Protein AF-A0A1A6GBR4-F1 (afdb_monomer_lite)

Organism: Neotoma lepida (NCBI:txid56216)

Structure (mmCIF, N/CA/C/O backbone):
data_AF-A0A1A6GBR4-F1
#
_entry.id   AF-A0A1A6GBR4-F1
#
loop_
_atom_site.group_PDB
_atom_site.id
_atom_site.type_symbol
_atom_site.label_atom_id
_atom_site.label_alt_id
_atom_site.label_comp_id
_atom_site.label_asym_id
_atom_site.label_entity_id
_atom_site.label_seq_id
_atom_site.pdbx_PDB_ins_code
_atom_site.Cartn_x
_atom_site.Cartn_y
_atom_site.Cartn_z
_atom_site.occupancy
_atom_site.B_iso_or_equiv
_atom_site.auth_seq_id
_atom_site.auth_comp_id
_atom_site.auth_asym_id
_atom_site.auth_atom_id
_atom_site.pdbx_PDB_model_num
ATOM 1 N N . MET A 1 1 ? -3.942 9.165 13.408 1.00 88.56 1 MET A N 1
ATOM 2 C CA . MET A 1 1 ? -3.881 7.684 13.297 1.00 88.56 1 MET A CA 1
ATOM 3 C C . MET A 1 1 ? -5.062 6.961 13.948 1.00 88.56 1 MET A C 1
ATOM 5 O O . MET A 1 1 ? -5.383 5.869 13.502 1.00 88.56 1 MET A O 1
ATOM 9 N N . GLU A 1 2 ? -5.713 7.520 14.973 1.00 96.56 2 GLU A N 1
ATOM 10 C CA . GLU A 1 2 ? -6.815 6.851 15.690 1.00 96.56 2 GLU A CA 1
ATOM 11 C C . GLU A 1 2 ? -7.984 6.434 14.788 1.00 96.56 2 GLU A C 1
ATOM 13 O O . GLU A 1 2 ? -8.369 5.271 14.800 1.00 96.56 2 GLU A O 1
ATOM 18 N N . ALA A 1 3 ? -8.460 7.328 13.914 1.00 97.31 3 ALA A N 1
ATOM 19 C CA . ALA A 1 3 ? -9.510 6.997 12.948 1.00 97.31 3 ALA A CA 1
ATOM 20 C C . ALA A 1 3 ? -9.161 5.770 12.082 1.00 97.31 3 ALA A C 1
ATOM 22 O O . ALA A 1 3 ? -10.004 4.904 11.870 1.00 97.31 3 ALA A O 1
ATOM 23 N N . MET A 1 4 ? -7.904 5.650 11.634 1.00 97.31 4 MET A N 1
ATOM 24 C CA . MET A 1 4 ? -7.454 4.503 10.840 1.00 97.31 4 MET A CA 1
ATOM 25 C C . MET A 1 4 ? -7.404 3.214 11.670 1.00 97.31 4 MET A C 1
ATOM 27 O O . MET A 1 4 ? -7.818 2.165 11.186 1.00 97.31 4 MET A O 1
ATOM 31 N N . ARG A 1 5 ? -6.971 3.280 12.937 1.00 97.25 5 ARG A N 1
ATOM 32 C CA . ARG A 1 5 ? -7.038 2.126 13.853 1.00 97.25 5 ARG A CA 1
ATOM 33 C C . ARG A 1 5 ? -8.477 1.654 14.054 1.00 97.25 5 ARG A C 1
ATOM 35 O O . ARG A 1 5 ? -8.735 0.457 13.967 1.00 97.25 5 ARG A O 1
ATOM 42 N N . ASN A 1 6 ? -9.411 2.590 14.218 1.00 98.31 6 ASN A N 1
ATOM 43 C CA . ASN A 1 6 ? -10.833 2.277 14.346 1.00 98.31 6 ASN A CA 1
ATOM 44 C C . ASN A 1 6 ? -11.391 1.624 13.073 1.00 98.31 6 ASN A C 1
ATOM 46 O O . ASN A 1 6 ? -12.158 0.675 13.175 1.00 98.31 6 ASN A O 1
ATOM 50 N N . ILE A 1 7 ? -10.990 2.077 11.878 1.00 98.19 7 ILE A N 1
ATOM 51 C CA . ILE A 1 7 ? -11.369 1.448 10.599 1.00 98.19 7 ILE A CA 1
ATOM 52 C C . ILE A 1 7 ? -10.834 0.013 10.520 1.00 98.19 7 ILE A C 1
ATOM 54 O O . ILE A 1 7 ? -11.598 -0.908 10.233 1.00 98.19 7 ILE A O 1
ATOM 58 N N . ILE A 1 8 ? -9.548 -0.195 10.825 1.00 97.44 8 ILE A N 1
ATOM 59 C CA . ILE A 1 8 ? -8.920 -1.526 10.818 1.00 97.44 8 ILE A CA 1
ATOM 60 C C . ILE A 1 8 ? -9.667 -2.479 11.752 1.00 97.44 8 ILE A C 1
ATOM 62 O O . ILE A 1 8 ? -10.012 -3.585 11.339 1.00 97.44 8 ILE A O 1
ATOM 66 N N . GLN A 1 9 ? -9.962 -2.040 12.979 1.00 97.81 9 GLN A N 1
ATOM 67 C CA . GLN A 1 9 ? -10.675 -2.848 13.965 1.00 97.81 9 GLN A CA 1
ATOM 68 C C . GLN A 1 9 ? -12.128 -3.110 13.552 1.00 97.81 9 GLN A C 1
ATOM 70 O O . GLN A 1 9 ? -12.580 -4.251 13.603 1.00 97.81 9 GLN A O 1
ATOM 75 N N . ARG A 1 10 ? -12.855 -2.074 13.119 1.00 98.44 10 ARG A N 1
ATOM 76 C CA . ARG A 1 10 ? -14.279 -2.161 12.767 1.00 98.44 10 ARG A CA 1
ATOM 77 C C . ARG A 1 10 ? -14.542 -3.125 11.615 1.00 98.44 10 ARG A C 1
ATOM 79 O O . ARG A 1 10 ? -15.542 -3.832 11.649 1.00 98.44 10 ARG A O 1
ATOM 86 N N . TYR A 1 11 ? -13.674 -3.134 10.606 1.00 98.19 11 TYR A N 1
ATOM 87 C CA . TYR A 1 11 ? -13.841 -3.967 9.410 1.00 98.19 11 TYR A CA 1
ATOM 88 C C . TYR A 1 11 ? -12.942 -5.213 9.406 1.00 98.19 11 TYR A C 1
ATOM 90 O O . TYR A 1 11 ? -12.960 -5.978 8.446 1.00 98.19 11 TYR A O 1
ATOM 98 N N . GLY A 1 12 ? -12.160 -5.440 10.468 1.00 97.38 12 GLY A N 1
ATOM 99 C CA . GLY A 1 12 ? -11.316 -6.627 10.613 1.00 97.38 12 GLY A CA 1
ATOM 100 C C . GLY A 1 12 ? -10.218 -6.748 9.552 1.00 97.38 12 GLY A C 1
ATOM 101 O O . GLY A 1 12 ? -9.873 -7.865 9.155 1.00 97.38 12 GLY A O 1
ATOM 102 N N . HIS A 1 13 ? -9.676 -5.624 9.068 1.00 97.00 13 HIS A N 1
ATOM 103 C CA . HIS A 1 13 ? -8.605 -5.636 8.069 1.00 97.00 13 HIS A CA 1
ATOM 104 C C . HIS A 1 13 ? -7.345 -6.309 8.629 1.00 97.00 13 HIS A C 1
ATOM 106 O O . HIS A 1 13 ? -6.906 -6.030 9.744 1.00 97.00 13 HIS A O 1
ATOM 112 N N . LYS A 1 14 ? -6.745 -7.201 7.838 1.00 93.19 14 LYS A N 1
ATOM 113 C CA . LYS A 1 14 ? -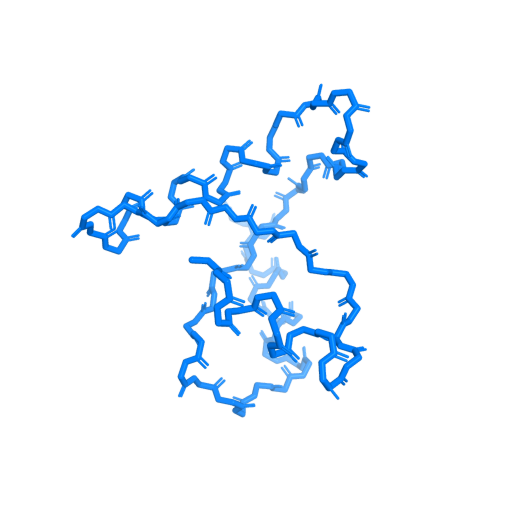5.581 -8.009 8.232 1.00 93.19 14 LYS A CA 1
ATOM 114 C C . LYS A 1 14 ? -4.327 -7.558 7.488 1.00 93.19 14 LYS A C 1
ATOM 116 O O . LYS A 1 14 ? -4.427 -7.006 6.398 1.00 93.19 14 LYS A O 1
ATOM 121 N N . ARG A 1 15 ? -3.153 -7.879 8.048 1.00 90.94 15 ARG A N 1
ATOM 122 C CA . ARG A 1 15 ? -1.825 -7.572 7.473 1.00 90.94 15 ARG A CA 1
ATOM 123 C C . ARG A 1 15 ? -1.606 -6.072 7.227 1.00 90.94 15 ARG A C 1
ATOM 125 O O . ARG A 1 15 ? -1.070 -5.685 6.196 1.00 90.94 15 ARG A O 1
ATOM 132 N N . ILE A 1 16 ? -2.041 -5.239 8.174 1.00 92.06 16 ILE A N 1
ATOM 133 C CA . ILE A 1 16 ? -1.873 -3.785 8.112 1.00 92.06 16 ILE A CA 1
ATOM 134 C C . ILE A 1 16 ? -0.860 -3.346 9.166 1.00 92.06 16 ILE A C 1
ATOM 136 O O . ILE A 1 16 ? -1.052 -3.611 10.351 1.00 92.06 16 ILE A O 1
ATOM 140 N N . SER A 1 17 ? 0.162 -2.618 8.726 1.00 90.56 17 SER A N 1
ATOM 141 C CA . SER A 1 17 ? 1.065 -1.853 9.586 1.00 90.56 17 SER A CA 1
ATOM 142 C C . SER A 1 17 ? 0.889 -0.372 9.274 1.00 90.56 17 SER A C 1
ATOM 144 O O . SER A 1 17 ? 0.760 0.012 8.112 1.00 90.56 17 SER A O 1
ATOM 146 N N . LEU A 1 18 ? 0.842 0.466 10.308 1.00 92.69 18 LEU A N 1
ATOM 147 C CA . LEU A 1 18 ? 0.664 1.909 10.155 1.00 92.69 18 LEU A CA 1
ATOM 148 C C . LEU A 1 18 ? 2.011 2.621 10.256 1.00 92.69 18 LEU A C 1
ATOM 150 O O . LEU A 1 18 ? 2.786 2.348 11.165 1.00 92.69 18 LEU A O 1
ATOM 154 N N . ALA A 1 19 ? 2.237 3.577 9.359 1.00 92.12 19 ALA A N 1
ATOM 155 C CA . ALA A 1 19 ? 3.362 4.503 9.403 1.00 92.12 19 ALA A CA 1
ATOM 156 C C . ALA A 1 19 ? 2.843 5.946 9.416 1.00 92.12 19 ALA A C 1
ATOM 158 O O . ALA A 1 19 ? 1.741 6.235 8.939 1.00 92.12 19 ALA A O 1
ATOM 159 N N . GLU A 1 20 ? 3.632 6.862 9.968 1.00 95.06 20 GLU A N 1
ATOM 160 C CA . GLU A 1 20 ? 3.288 8.279 9.963 1.00 95.06 20 GLU A CA 1
ATOM 161 C C . GLU A 1 20 ? 3.445 8.873 8.556 1.00 95.06 20 GLU A C 1
ATOM 163 O O . GLU A 1 20 ? 4.463 8.681 7.885 1.00 95.06 20 GLU A O 1
ATOM 168 N N . ALA A 1 21 ? 2.433 9.609 8.101 1.00 96.12 21 ALA A N 1
ATOM 169 C CA . ALA A 1 21 ? 2.486 10.314 6.828 1.00 96.12 21 ALA A CA 1
ATOM 170 C C . ALA A 1 21 ? 3.410 11.541 6.911 1.00 96.12 21 ALA A C 1
ATOM 172 O O . ALA A 1 21 ? 3.551 12.174 7.954 1.00 96.12 21 ALA A O 1
ATOM 173 N N . GLY A 1 22 ? 4.021 11.905 5.787 1.00 96.88 22 GLY A N 1
ATOM 174 C CA . GLY A 1 22 ? 4.758 13.156 5.654 1.00 96.88 22 GLY A CA 1
ATOM 175 C C . GLY A 1 22 ? 3.885 14.281 5.095 1.00 96.88 22 GLY A C 1
ATOM 176 O O . GLY A 1 22 ? 2.797 14.050 4.578 1.00 96.88 22 GLY A O 1
ATOM 177 N N . ALA A 1 23 ? 4.412 15.508 5.100 1.00 97.81 23 ALA A N 1
ATOM 178 C CA . ALA A 1 23 ? 3.720 16.679 4.539 1.00 97.81 23 ALA A CA 1
ATOM 179 C C . ALA A 1 23 ? 3.455 16.593 3.020 1.00 97.81 23 ALA A C 1
ATOM 181 O O . ALA A 1 23 ? 2.695 17.385 2.474 1.00 97.81 23 ALA A O 1
ATOM 182 N N . THR A 1 24 ? 4.102 15.656 2.322 1.00 98.25 24 THR A N 1
ATOM 183 C CA . THR A 1 24 ? 3.920 15.426 0.887 1.00 98.25 24 THR A CA 1
ATOM 184 C C . THR A 1 24 ? 3.724 13.942 0.602 1.00 98.25 24 THR A C 1
ATOM 186 O O . THR A 1 24 ? 4.091 13.076 1.407 1.00 98.25 24 THR A O 1
ATOM 189 N N . ARG A 1 25 ? 3.196 13.636 -0.589 1.00 97.81 25 ARG A N 1
ATOM 190 C CA . ARG A 1 25 ? 3.025 12.259 -1.070 1.00 97.81 25 ARG A CA 1
ATOM 191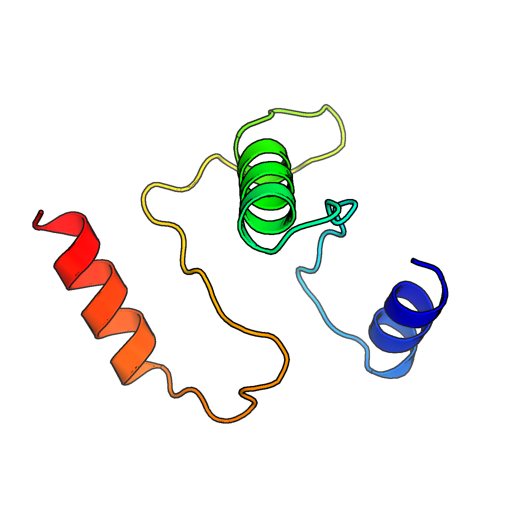 C C . ARG A 1 25 ? 4.338 11.475 -1.028 1.00 97.81 25 ARG A C 1
ATOM 193 O O . ARG A 1 25 ? 4.385 10.404 -0.435 1.00 97.81 25 ARG A O 1
ATOM 200 N N . HIS A 1 26 ? 5.417 12.028 -1.585 1.00 98.19 26 HIS A N 1
ATOM 201 C CA . HIS A 1 26 ? 6.718 11.351 -1.602 1.00 98.19 26 HIS A CA 1
ATOM 202 C C . HIS A 1 26 ? 7.290 11.124 -0.200 1.00 98.19 26 HIS A C 1
ATOM 204 O O . HIS A 1 26 ? 7.822 10.050 0.060 1.00 98.19 26 HIS A O 1
ATOM 210 N N . ARG A 1 27 ? 7.128 12.075 0.733 1.00 98.19 27 ARG A N 1
ATOM 211 C CA . ARG A 1 27 ? 7.563 11.866 2.125 1.00 98.19 27 ARG A CA 1
ATOM 212 C C . ARG A 1 27 ? 6.770 10.753 2.813 1.00 98.19 27 ARG A C 1
ATOM 214 O O . ARG A 1 27 ? 7.352 9.969 3.550 1.00 98.19 27 ARG A O 1
ATOM 221 N N . SER A 1 28 ? 5.471 10.654 2.537 1.00 97.75 28 SER A N 1
ATOM 222 C CA . SER A 1 28 ? 4.627 9.573 3.061 1.00 97.75 28 SER A CA 1
ATOM 223 C C . SER A 1 28 ? 5.032 8.206 2.504 1.00 97.75 28 SER A C 1
ATOM 225 O O . SER A 1 28 ? 5.174 7.256 3.267 1.00 97.75 28 SER A O 1
ATOM 227 N N . ILE A 1 29 ? 5.290 8.121 1.194 1.00 97.62 29 ILE A N 1
ATOM 228 C CA . ILE A 1 29 ? 5.799 6.900 0.548 1.00 97.62 29 ILE A CA 1
ATOM 229 C C . ILE A 1 29 ? 7.135 6.488 1.171 1.00 97.62 29 ILE A C 1
ATOM 231 O O . ILE A 1 29 ? 7.308 5.334 1.551 1.00 97.62 29 ILE A O 1
ATOM 235 N N . PHE A 1 30 ? 8.059 7.436 1.336 1.00 96.31 30 PHE A N 1
ATOM 236 C CA . PHE A 1 30 ? 9.371 7.168 1.918 1.00 96.31 30 PHE A CA 1
ATOM 237 C C . PHE A 1 30 ? 9.289 6.626 3.351 1.00 96.31 30 PHE A C 1
ATOM 239 O O . PHE A 1 30 ? 9.996 5.679 3.683 1.00 96.31 30 PHE A O 1
ATOM 246 N N . ASN A 1 31 ? 8.395 7.166 4.185 1.00 94.50 31 ASN A N 1
ATOM 247 C CA . ASN A 1 31 ? 8.169 6.649 5.536 1.00 94.50 31 ASN A CA 1
ATOM 248 C C . ASN A 1 31 ? 7.630 5.207 5.524 1.00 94.50 31 ASN A C 1
ATOM 250 O O . ASN A 1 31 ? 8.062 4.389 6.333 1.00 94.50 31 ASN A O 1
ATOM 254 N N . GLY A 1 32 ? 6.735 4.874 4.587 1.00 93.00 32 GLY A N 1
ATOM 255 C CA . GLY A 1 32 ? 6.263 3.499 4.395 1.00 93.00 32 GLY A CA 1
ATOM 256 C C . GLY A 1 32 ? 7.382 2.541 3.974 1.00 93.00 32 GLY A C 1
ATOM 257 O O . GLY A 1 32 ? 7.487 1.445 4.516 1.00 93.00 32 GLY A O 1
ATOM 258 N N . LEU A 1 33 ? 8.264 2.972 3.066 1.00 93.81 33 LEU A N 1
ATOM 259 C CA . LEU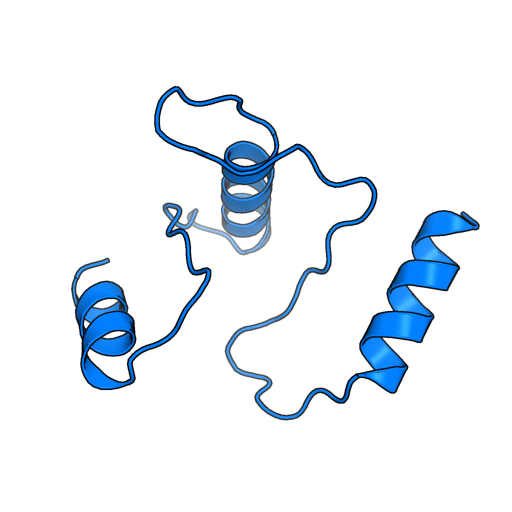 A 1 33 ? 9.429 2.183 2.648 1.00 93.81 33 LEU A CA 1
ATOM 260 C C . LEU A 1 33 ? 10.416 1.948 3.798 1.00 93.81 33 LEU A C 1
ATOM 262 O O . LEU A 1 33 ? 10.936 0.845 3.927 1.00 93.81 33 LEU A O 1
ATOM 266 N N . LYS A 1 34 ? 10.646 2.947 4.661 1.00 91.81 34 LYS A N 1
ATOM 267 C CA . LYS A 1 34 ? 11.471 2.778 5.869 1.00 91.81 34 LYS A CA 1
ATOM 268 C C . LYS A 1 34 ? 10.913 1.709 6.803 1.00 91.81 34 LYS A C 1
ATOM 270 O O . LYS A 1 34 ? 11.656 0.831 7.221 1.00 91.81 34 LYS A O 1
ATOM 275 N N . ALA A 1 35 ? 9.602 1.725 7.045 1.00 88.50 35 ALA A N 1
ATOM 276 C CA . ALA A 1 35 ? 8.943 0.730 7.890 1.00 88.50 35 ALA A CA 1
ATOM 277 C C . ALA A 1 35 ? 9.037 -0.710 7.340 1.00 88.50 35 ALA A C 1
ATOM 279 O O . ALA A 1 35 ? 8.911 -1.659 8.109 1.00 88.50 35 ALA A O 1
ATOM 280 N N . LEU A 1 36 ? 9.251 -0.875 6.027 1.00 86.62 36 LEU A N 1
ATOM 281 C CA . LEU A 1 36 ? 9.494 -2.168 5.371 1.00 86.62 36 LEU A CA 1
ATOM 282 C C . LEU A 1 36 ? 10.974 -2.579 5.347 1.00 86.62 36 LEU A C 1
ATOM 284 O O . LEU A 1 36 ? 11.275 -3.741 5.095 1.00 86.62 36 LEU A O 1
ATOM 288 N N . ALA A 1 37 ? 11.892 -1.626 5.511 1.00 78.06 37 ALA A N 1
ATOM 289 C CA . ALA A 1 37 ? 13.333 -1.846 5.405 1.00 78.06 37 ALA A CA 1
ATOM 290 C C . ALA A 1 37 ? 14.008 -2.083 6.763 1.00 78.06 37 ALA A C 1
ATOM 292 O O . ALA A 1 37 ? 15.117 -2.611 6.802 1.00 78.06 37 ALA A O 1
ATOM 293 N N . GLU A 1 38 ? 13.373 -1.654 7.851 1.00 64.69 38 GLU A N 1
ATOM 294 C CA . GLU A 1 38 ? 13.905 -1.773 9.202 1.00 64.69 38 GLU A CA 1
ATOM 295 C C . GLU A 1 38 ? 13.483 -3.105 9.835 1.00 64.69 38 GLU A C 1
ATOM 297 O O . GLU A 1 38 ? 12.292 -3.352 10.033 1.00 64.69 38 GLU A O 1
ATOM 302 N N . ASP A 1 39 ? 14.471 -3.918 10.229 1.00 55.53 39 ASP A N 1
ATOM 303 C CA . ASP A 1 39 ? 14.323 -5.008 11.202 1.00 55.53 39 ASP A CA 1
ATOM 304 C C . ASP A 1 39 ? 14.012 -4.399 12.582 1.00 55.53 39 ASP A C 1
ATOM 306 O O . ASP A 1 39 ? 14.828 -4.430 13.506 1.00 55.53 39 ASP A O 1
ATOM 310 N N . GLN A 1 40 ? 12.860 -3.739 12.731 1.00 55.19 40 GLN A N 1
ATOM 311 C CA . GLN A 1 40 ? 12.453 -3.300 14.057 1.00 55.19 40 GLN A CA 1
ATOM 312 C C . GLN A 1 40 ? 12.114 -4.537 14.898 1.00 55.19 40 GLN A C 1
ATOM 314 O O . GLN A 1 40 ? 11.488 -5.463 14.379 1.00 55.19 40 GLN A O 1
ATOM 319 N N . PRO A 1 41 ? 12.453 -4.547 16.200 1.00 54.84 41 PRO A N 1
ATOM 320 C CA . PRO A 1 41 ? 12.214 -5.693 17.079 1.00 54.84 41 PRO A CA 1
ATOM 321 C C . PRO A 1 41 ? 10.756 -6.186 17.064 1.00 54.84 41 PRO A C 1
ATOM 323 O O . PRO A 1 41 ? 10.500 -7.377 17.228 1.00 54.84 41 PRO A O 1
ATOM 326 N N . ASP A 1 42 ? 9.813 -5.272 16.806 1.00 53.19 42 ASP A N 1
ATOM 327 C CA . ASP A 1 42 ? 8.374 -5.539 16.731 1.00 53.19 42 ASP A CA 1
ATOM 328 C C . ASP A 1 42 ? 7.825 -5.596 15.291 1.00 53.19 42 ASP A C 1
ATOM 330 O O . ASP A 1 42 ? 6.654 -5.927 15.075 1.00 53.19 42 ASP A O 1
ATOM 334 N N . CYS A 1 43 ? 8.647 -5.292 14.280 1.00 51.94 43 CYS A N 1
ATOM 335 C CA . CYS A 1 43 ? 8.250 -5.321 12.877 1.00 51.94 43 CYS A CA 1
ATOM 336 C C . CYS A 1 43 ? 8.668 -6.654 12.251 1.00 51.94 43 CYS A C 1
ATOM 338 O O . CYS A 1 43 ? 9.799 -6.860 11.833 1.00 51.94 43 CYS A O 1
ATOM 340 N N . LYS A 1 44 ? 7.711 -7.579 12.148 1.00 57.78 44 LYS A N 1
ATOM 341 C CA . LYS A 1 44 ? 7.890 -8.890 11.496 1.00 57.78 44 LYS A CA 1
ATOM 342 C C . LYS A 1 44 ? 7.976 -8.811 9.961 1.00 57.78 44 LYS A C 1
ATOM 344 O O . LYS A 1 44 ? 7.742 -9.815 9.291 1.00 57.78 44 LYS A O 1
ATOM 349 N N . LEU A 1 45 ? 8.182 -7.625 9.389 1.00 63.62 45 LEU A N 1
ATOM 350 C CA . LEU A 1 45 ? 8.138 -7.425 7.945 1.00 63.62 45 LEU A CA 1
ATOM 351 C C . LEU A 1 45 ? 9.536 -7.645 7.376 1.00 63.62 45 LEU A C 1
ATOM 353 O O . LEU A 1 45 ? 10.425 -6.825 7.557 1.00 63.62 45 LEU A O 1
ATOM 357 N N . THR A 1 46 ? 9.728 -8.759 6.677 1.00 72.19 46 THR A N 1
ATOM 358 C CA . THR A 1 46 ? 10.958 -9.001 5.921 1.00 72.19 46 THR A CA 1
ATOM 359 C C . THR A 1 46 ? 11.059 -8.011 4.772 1.00 72.19 46 THR A C 1
ATOM 361 O O . THR A 1 46 ? 10.077 -7.819 4.045 1.00 72.19 46 THR A O 1
ATOM 364 N N . LYS A 1 47 ? 12.251 -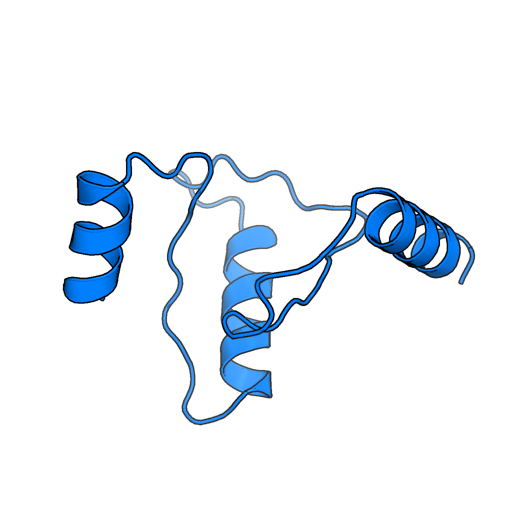7.444 4.563 1.00 84.62 47 LYS A N 1
ATOM 365 C CA . LYS A 1 47 ? 12.519 -6.543 3.442 1.00 84.62 47 LYS A CA 1
ATOM 366 C C . LYS A 1 47 ? 12.074 -7.181 2.111 1.00 84.62 47 LYS A C 1
ATOM 368 O O . LYS A 1 47 ? 12.595 -8.238 1.751 1.00 84.62 47 LYS A O 1
ATOM 373 N N . PRO A 1 48 ? 11.141 -6.559 1.371 1.00 90.19 48 PRO A N 1
ATOM 374 C CA . PRO A 1 48 ? 10.645 -7.105 0.113 1.00 90.19 48 PRO A CA 1
ATOM 375 C C . PRO A 1 48 ? 11.620 -6.866 -1.050 1.00 90.19 48 PRO A C 1
ATOM 377 O O . PRO A 1 48 ? 12.349 -5.874 -1.068 1.00 90.19 48 PRO A O 1
ATOM 380 N N . GLU A 1 49 ? 11.584 -7.755 -2.048 1.00 92.06 49 GLU A N 1
ATOM 381 C CA . GLU A 1 49 ? 12.302 -7.597 -3.326 1.00 92.06 49 GLU A CA 1
ATOM 382 C C . GLU A 1 49 ? 11.645 -6.519 -4.207 1.00 92.06 49 GLU A C 1
ATOM 384 O O . GLU A 1 49 ? 12.329 -5.667 -4.763 1.00 92.06 49 GLU A O 1
ATOM 389 N N . VAL A 1 50 ? 10.308 -6.518 -4.276 1.00 95.06 50 VAL A N 1
ATOM 390 C CA . VAL A 1 50 ? 9.499 -5.557 -5.041 1.00 95.06 50 VAL A CA 1
ATOM 391 C C . VAL A 1 50 ? 8.420 -4.967 -4.131 1.00 95.06 50 VAL A C 1
ATOM 393 O O . VAL A 1 50 ? 7.769 -5.693 -3.379 1.00 95.06 50 VAL A O 1
ATOM 396 N N . VAL A 1 51 ? 8.209 -3.648 -4.206 1.00 96.00 51 VAL A N 1
ATOM 397 C CA . VAL A 1 51 ? 7.160 -2.930 -3.460 1.00 96.00 51 VAL A CA 1
ATOM 398 C C . VAL A 1 51 ? 6.156 -2.317 -4.429 1.00 96.00 51 VAL A C 1
ATOM 400 O O . VAL A 1 51 ? 6.531 -1.590 -5.344 1.00 96.00 51 VAL A O 1
ATOM 403 N N . ILE A 1 52 ? 4.866 -2.550 -4.183 1.00 97.38 52 ILE A N 1
ATOM 404 C CA . ILE A 1 52 ? 3.775 -1.889 -4.905 1.00 97.38 52 ILE A CA 1
ATOM 405 C C . ILE A 1 52 ? 3.384 -0.606 -4.166 1.00 97.38 52 ILE A C 1
ATOM 407 O O . ILE A 1 52 ? 3.117 -0.627 -2.964 1.00 97.38 52 ILE A O 1
ATOM 411 N N . ILE A 1 53 ? 3.293 0.508 -4.895 1.00 97.75 53 ILE A N 1
ATOM 412 C CA . ILE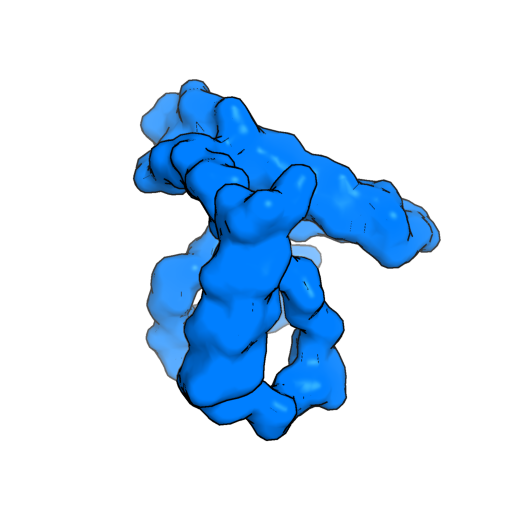 A 1 53 ? 2.731 1.767 -4.394 1.00 97.75 53 ILE A CA 1
ATOM 413 C C . ILE A 1 53 ? 1.317 1.924 -4.953 1.00 97.75 53 ILE A C 1
ATOM 415 O O . ILE A 1 53 ? 1.144 2.037 -6.164 1.00 97.75 53 ILE A O 1
ATOM 419 N N . HIS A 1 54 ? 0.315 1.972 -4.073 1.00 97.62 54 HIS A N 1
ATOM 420 C CA . HIS A 1 54 ? -1.093 2.137 -4.449 1.00 97.62 54 HIS A CA 1
ATOM 421 C C . HIS A 1 54 ? -1.733 3.314 -3.712 1.00 97.62 54 HIS A C 1
ATOM 423 O O . HIS A 1 54 ? -1.442 3.553 -2.538 1.00 97.62 54 HIS A O 1
ATOM 429 N N . ASP A 1 55 ? -2.617 4.048 -4.387 1.00 97.44 55 ASP A N 1
ATOM 430 C CA . ASP A 1 55 ? -3.363 5.140 -3.757 1.00 97.44 55 ASP A CA 1
ATOM 431 C C . ASP A 1 55 ? -4.632 4.594 -3.080 1.00 97.44 55 ASP A C 1
ATOM 433 O O . ASP A 1 55 ? -5.436 3.898 -3.698 1.00 97.44 55 ASP A O 1
ATOM 437 N N . ALA A 1 56 ? -4.873 4.995 -1.828 1.00 95.81 56 ALA A N 1
ATOM 438 C CA . ALA A 1 56 ? -5.988 4.494 -1.014 1.00 95.81 56 ALA A CA 1
ATOM 439 C C . ALA A 1 56 ? -7.394 4.756 -1.598 1.00 95.81 56 ALA A C 1
ATOM 441 O O . ALA A 1 56 ? -8.345 4.065 -1.248 1.00 95.81 56 ALA A O 1
ATOM 442 N N . VAL A 1 57 ? -7.541 5.747 -2.483 1.00 97.50 57 VAL A N 1
ATOM 443 C CA . VAL A 1 57 ? -8.828 6.142 -3.089 1.00 97.50 57 VAL A CA 1
ATOM 444 C C . VAL A 1 57 ? -9.152 5.391 -4.388 1.00 97.50 57 VAL A C 1
ATOM 446 O O . VAL A 1 57 ? -10.099 5.752 -5.082 1.00 97.50 57 VAL A O 1
ATOM 449 N N . ARG A 1 58 ? -8.373 4.360 -4.744 1.00 97.88 58 ARG A N 1
ATOM 450 C CA . ARG A 1 58 ? -8.575 3.528 -5.943 1.00 97.88 58 ARG A CA 1
ATOM 451 C C . ARG A 1 58 ? -9.005 2.110 -5.530 1.00 97.88 58 ARG A C 1
ATOM 453 O O . ARG A 1 58 ? -8.158 1.223 -5.452 1.00 97.88 58 ARG A O 1
ATOM 460 N N . PRO A 1 59 ? -10.295 1.882 -5.221 1.00 96.69 59 PRO A N 1
ATOM 461 C CA . PRO A 1 59 ? -10.757 0.626 -4.621 1.00 96.69 59 PRO A CA 1
ATOM 462 C C . PRO A 1 59 ? -10.796 -0.561 -5.593 1.00 96.69 59 PRO A C 1
ATOM 464 O O . PRO A 1 59 ? -10.812 -1.701 -5.142 1.00 96.69 59 PRO A O 1
ATOM 467 N N . PHE A 1 60 ? -10.816 -0.312 -6.904 1.00 98.00 60 PHE A N 1
ATOM 468 C CA . PHE A 1 60 ? -10.863 -1.357 -7.925 1.00 98.00 60 PHE A CA 1
ATOM 469 C C . PHE A 1 60 ? -9.448 -1.643 -8.424 1.00 98.00 60 PHE A C 1
ATOM 471 O O . PHE A 1 60 ? -8.866 -0.839 -9.155 1.00 98.00 60 PHE A O 1
ATOM 478 N N . VAL A 1 61 ? -8.886 -2.764 -7.982 1.00 96.94 61 VAL A N 1
ATOM 479 C CA . VAL A 1 61 ? -7.588 -3.269 -8.423 1.00 96.94 61 VAL A CA 1
ATOM 480 C C . VAL A 1 61 ? -7.660 -4.788 -8.473 1.00 96.94 61 VAL A C 1
ATOM 482 O O . VAL A 1 61 ? -7.950 -5.437 -7.471 1.00 96.94 61 VAL A O 1
ATOM 485 N N . GLU A 1 62 ? -7.432 -5.330 -9.659 1.00 97.75 62 GLU A N 1
ATOM 486 C CA . GLU A 1 62 ? -7.478 -6.766 -9.914 1.00 97.75 62 GLU A CA 1
ATOM 487 C C . GLU A 1 62 ? -6.092 -7.397 -9.700 1.00 97.75 62 GLU A C 1
ATOM 489 O O . GLU A 1 62 ? -5.059 -6.722 -9.726 1.00 97.75 62 GLU A O 1
ATOM 494 N N . GLU A 1 63 ? -6.044 -8.705 -9.457 1.00 98.06 63 GLU A N 1
ATOM 495 C CA . GLU A 1 63 ? -4.781 -9.409 -9.191 1.00 98.06 63 GLU A CA 1
ATOM 496 C C . GLU A 1 63 ? -3.859 -9.452 -10.422 1.00 98.06 63 GLU A C 1
ATOM 498 O O . GLU A 1 63 ? -2.635 -9.373 -10.294 1.00 98.06 63 GLU A O 1
ATOM 503 N N . ASP A 1 64 ? -4.435 -9.514 -11.623 1.00 98.19 64 ASP A N 1
ATOM 504 C CA . ASP A 1 64 ? -3.699 -9.611 -12.885 1.00 98.19 64 ASP A CA 1
ATOM 505 C C . ASP A 1 64 ? -2.800 -8.390 -13.127 1.00 98.19 64 ASP A C 1
ATOM 507 O O . ASP A 1 64 ? -1.640 -8.531 -13.528 1.00 98.19 64 ASP A O 1
ATOM 511 N N . ILE A 1 65 ? -3.298 -7.184 -12.836 1.00 97.75 65 ILE A N 1
ATOM 512 C CA . ILE A 1 65 ? -2.523 -5.959 -12.999 1.00 97.75 65 ILE A CA 1
ATOM 513 C C . ILE A 1 65 ? -1.396 -5.887 -11.968 1.00 97.75 65 ILE A C 1
ATOM 515 O O . ILE A 1 65 ? -0.290 -5.488 -12.329 1.00 97.75 65 ILE A O 1
ATOM 519 N N . LEU A 1 66 ? -1.629 -6.338 -10.728 1.00 98.31 66 LEU A N 1
ATOM 520 C CA . LEU A 1 66 ? -0.597 -6.404 -9.689 1.00 98.31 66 LEU A CA 1
ATOM 521 C C . LEU A 1 66 ? 0.527 -7.369 -10.083 1.00 98.31 66 LEU A C 1
ATOM 523 O O . LEU A 1 66 ? 1.701 -7.015 -9.984 1.00 98.31 66 LEU A O 1
ATOM 527 N N . LEU A 1 67 ? 0.176 -8.554 -10.588 1.00 97.94 67 LEU A N 1
ATOM 528 C CA . LEU A 1 67 ? 1.149 -9.541 -11.053 1.00 97.94 67 LEU A CA 1
ATOM 529 C C . LEU A 1 67 ? 1.998 -8.986 -12.204 1.00 97.94 67 LEU A C 1
ATOM 531 O O . LEU A 1 67 ? 3.225 -9.074 -12.170 1.00 97.94 67 LEU A O 1
ATOM 535 N N . ARG A 1 68 ? 1.357 -8.363 -13.199 1.00 97.94 68 ARG A N 1
ATOM 536 C CA . ARG A 1 68 ? 2.047 -7.801 -14.368 1.00 97.94 68 ARG A CA 1
ATOM 537 C C . ARG A 1 68 ? 3.046 -6.710 -13.996 1.00 97.94 68 ARG A C 1
ATOM 539 O O . ARG A 1 68 ? 4.157 -6.721 -14.519 1.00 97.94 68 ARG A O 1
ATOM 546 N N . VAL A 1 69 ? 2.678 -5.780 -13.109 1.00 97.88 69 VAL A N 1
ATOM 547 C CA . VAL A 1 69 ? 3.595 -4.696 -12.715 1.00 97.88 69 VAL A CA 1
ATOM 548 C C . VAL A 1 69 ? 4.743 -5.201 -11.845 1.00 97.88 69 VAL A C 1
ATOM 550 O O . VAL A 1 69 ? 5.849 -4.688 -11.969 1.00 97.88 69 VAL A O 1
ATOM 553 N N . VAL A 1 70 ? 4.518 -6.223 -11.011 1.00 98.00 70 VAL A N 1
ATOM 554 C CA . VAL A 1 70 ? 5.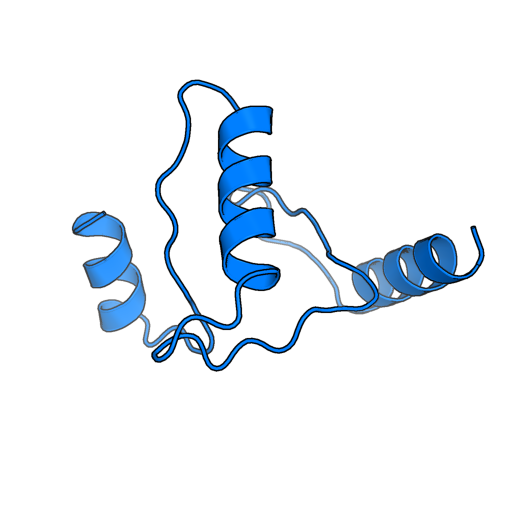587 -6.842 -10.211 1.00 98.00 70 VAL A CA 1
ATOM 555 C C . VAL A 1 70 ? 6.590 -7.573 -11.099 1.00 98.00 70 VAL A C 1
ATOM 557 O O . VAL A 1 70 ? 7.789 -7.406 -10.896 1.00 98.00 70 VAL A O 1
ATOM 560 N N . ILE A 1 71 ? 6.126 -8.342 -12.093 1.00 97.75 71 ILE A N 1
ATOM 561 C CA . ILE A 1 71 ? 7.012 -9.023 -13.052 1.00 97.75 71 ILE A CA 1
ATOM 562 C C . ILE A 1 71 ? 7.838 -7.992 -13.826 1.00 97.75 71 ILE A C 1
ATOM 564 O O . ILE A 1 71 ? 9.062 -8.077 -13.830 1.00 97.75 71 ILE A O 1
ATOM 568 N N . ALA A 1 72 ? 7.190 -6.966 -14.388 1.00 97.69 72 ALA A N 1
ATOM 569 C CA . ALA A 1 72 ? 7.885 -5.915 -15.129 1.00 97.69 72 ALA A CA 1
ATOM 570 C C . ALA A 1 72 ? 8.922 -5.162 -14.272 1.00 97.69 72 ALA A C 1
ATOM 572 O O . ALA A 1 72 ? 9.979 -4.797 -14.772 1.00 97.69 72 ALA A O 1
ATOM 573 N N . ALA A 1 73 ? 8.641 -4.947 -12.981 1.00 97.50 73 ALA A N 1
ATOM 574 C CA . ALA A 1 73 ? 9.571 -4.305 -12.049 1.00 97.50 73 ALA A CA 1
ATOM 575 C C . ALA A 1 73 ? 10.726 -5.214 -11.595 1.00 97.50 73 ALA A C 1
ATOM 577 O O . ALA A 1 73 ? 11.680 -4.723 -11.009 1.00 97.50 73 ALA A O 1
ATOM 578 N N . LYS A 1 74 ? 10.623 -6.532 -11.793 1.00 94.94 74 LYS A N 1
ATOM 579 C CA . LYS A 1 74 ? 11.695 -7.491 -11.492 1.00 94.94 74 LYS A CA 1
ATOM 580 C C . LYS A 1 74 ? 12.629 -7.705 -12.686 1.00 94.94 74 LYS A C 1
ATOM 582 O O . LYS A 1 74 ? 13.786 -8.069 -12.503 1.00 94.94 74 LYS A O 1
ATOM 587 N N . GLU A 1 75 ? 12.121 -7.504 -13.899 1.00 94.00 75 GLU A N 1
ATOM 588 C CA . GLU A 1 75 ? 12.879 -7.626 -15.150 1.00 94.00 75 GLU A CA 1
ATOM 589 C C . GLU A 1 75 ? 13.742 -6.390 -15.473 1.00 94.00 75 GLU A C 1
ATOM 591 O O . GLU A 1 75 ? 14.646 -6.482 -16.308 1.00 94.00 75 GLU A O 1
ATOM 596 N N . HIS A 1 76 ? 13.485 -5.253 -14.818 1.00 75.12 76 HIS A N 1
ATOM 597 C CA . HIS A 1 76 ? 14.153 -3.964 -15.032 1.00 75.12 76 HIS A CA 1
ATOM 598 C C . HIS A 1 76 ? 14.677 -3.372 -13.726 1.00 75.12 76 HIS A C 1
ATOM 600 O O . HIS A 1 76 ? 15.770 -2.762 -13.770 1.00 75.12 76 HIS A O 1
#

Foldseek 3Di:
DVVVVCVCVVVVPPPDDDFDADPDPVRRVVRVLVLQPDPDPPRPRDNDPDDDDDDPPCPDDDVVVVVVVRVVVNVD

Radius of gyration: 14.12 Å; chains: 1; bounding box: 29×26×32 Å

Secondary structure (DSSP, 8-state):
-HHHHHHHHHHT--S----PPPSSHHHHHHHHHHHHH---TT---PPPSS-----TT-----HHHHHHHHHHHHH-

pLDDT: mean 90.87, std 12.69, range [51.94, 98.44]

InterPro domains:
  IPR018294 4-diphosphocytidyl-2C-methyl-D-erythritol synthase, conserved site [PS01295] (51-58)
  IPR029044 Nucleotide-diphospho-sugar transferases [G3DSA:3.90.550.10] (1-76)
  IPR029044 Nucleotide-diphospho-sugar transferases [SSF53448] (10-76)
  IPR034683 Cytidylyltransferase IspD/TarI [PF01128] (6-75)

Sequence (76 aa):
MEAMRNIIQRYGHKRISLAEAGATRHRSIFNGLKALAEDQPDCKLTKPEVVIIHDAVRPFVEEDILLRVVIAAKEH